Protein AF-A0A292S6T3-F1 (afdb_monomer_lite)

Sequence (82 aa):
MPLCEYIKRHPKIPKYMQIYIDDIIREIHNGNMPGNETYPYKIKKKLFEESHGRIMISLSGYEYSEEEAALAVEAYEKRWET

Foldseek 3Di:
DQPLVVCVVPVCVLVVVQVVLVVVLVCVVVVVDFLCLLVSVVCQVVCCVSNVNSRHYDPVVHPDDNVRSVVRNVVVVVVVVD

pLDDT: mean 94.65, std 5.46, range [56.34, 98.19]

Radius of gyration: 14.8 Å; chains: 1; bounding box: 34×22×43 Å

Secondary structure (DSSP, 8-state):
--HHHHHHH-TTHHHHHHHHHHHHHHHHHTTSSTT-TTHHHHHHHHHHHHTTTS-----TT--S-HHHHHHHHHHHHHHT--

Structure (mmCIF, N/CA/C/O backbone):
data_AF-A0A292S6T3-F1
#
_entry.id   AF-A0A292S6T3-F1
#
loop_
_atom_site.group_PDB
_atom_site.id
_atom_site.type_symbol
_atom_site.label_atom_id
_atom_site.label_alt_id
_atom_site.label_comp_id
_atom_site.label_asym_id
_atom_site.label_entit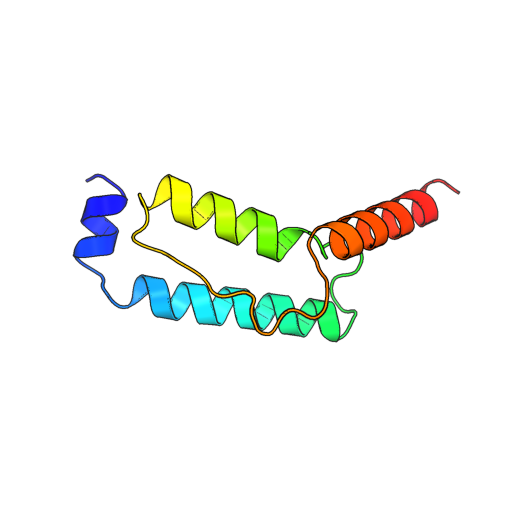y_id
_atom_site.label_seq_id
_atom_site.pdbx_PDB_ins_code
_atom_site.Cartn_x
_atom_site.Cartn_y
_atom_site.Cartn_z
_atom_site.occupancy
_atom_site.B_iso_or_equiv
_atom_site.auth_seq_id
_atom_site.auth_comp_id
_atom_site.auth_asym_id
_atom_site.auth_atom_id
_atom_site.pdbx_PDB_model_num
ATOM 1 N N . MET A 1 1 ? -22.732 10.220 8.603 1.00 83.56 1 MET A N 1
ATOM 2 C CA . MET A 1 1 ? -21.818 9.539 9.550 1.00 83.56 1 MET A CA 1
ATOM 3 C C . MET A 1 1 ? -20.403 9.696 9.011 1.00 83.56 1 MET A C 1
ATOM 5 O O . MET A 1 1 ? -20.228 9.362 7.847 1.00 83.56 1 MET A O 1
ATOM 9 N N . PRO A 1 2 ? -19.434 10.236 9.772 1.00 88.62 2 PRO A N 1
ATOM 10 C CA . PRO A 1 2 ? -18.045 10.346 9.316 1.00 88.62 2 PRO A CA 1
ATOM 11 C C . PRO A 1 2 ? -17.422 8.973 9.027 1.00 88.62 2 PRO A C 1
ATOM 13 O O . PRO A 1 2 ? -17.726 8.006 9.730 1.00 88.62 2 PRO A O 1
ATOM 16 N N . LEU A 1 3 ? -16.524 8.890 8.038 1.00 86.19 3 LEU A N 1
ATOM 17 C CA . LEU A 1 3 ? -15.847 7.641 7.659 1.00 86.19 3 LEU A CA 1
ATOM 18 C C . LEU A 1 3 ? -15.123 6.999 8.853 1.00 86.19 3 LEU A C 1
ATOM 20 O O . LEU A 1 3 ? -15.240 5.798 9.083 1.00 86.19 3 LEU A O 1
ATOM 24 N N . CYS A 1 4 ? -14.443 7.803 9.670 1.00 88.12 4 CYS A N 1
ATOM 25 C CA . CYS A 1 4 ? -13.725 7.332 10.852 1.00 88.12 4 CYS A CA 1
ATOM 26 C C . CYS A 1 4 ? -14.648 6.667 11.900 1.00 88.12 4 CYS A C 1
ATOM 28 O O . CYS A 1 4 ? -14.269 5.667 12.517 1.00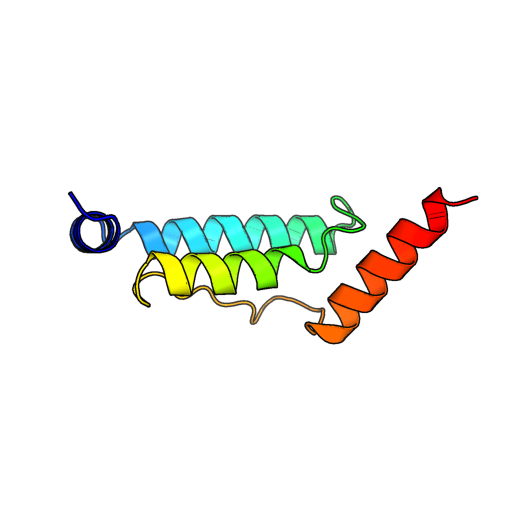 88.12 4 CYS A O 1
ATOM 30 N N . GLU A 1 5 ? -15.877 7.166 12.061 1.00 92.12 5 GLU A N 1
ATOM 31 C CA . GLU A 1 5 ? -16.894 6.584 12.946 1.00 92.12 5 GLU A CA 1
ATOM 32 C C . GLU A 1 5 ? -17.502 5.315 12.350 1.00 92.12 5 GLU A C 1
ATOM 34 O O . GLU A 1 5 ? -17.762 4.351 13.072 1.00 92.12 5 GLU A O 1
ATOM 39 N N . TYR A 1 6 ? -17.677 5.274 11.028 1.00 93.75 6 TYR A N 1
ATOM 40 C CA . TYR A 1 6 ? -18.100 4.060 10.340 1.00 93.75 6 TYR A CA 1
ATOM 41 C C . TYR A 1 6 ? -17.060 2.943 10.497 1.00 93.75 6 TYR A C 1
ATOM 43 O O . TYR A 1 6 ? -17.415 1.836 10.900 1.00 93.75 6 TYR A O 1
ATOM 51 N N . ILE A 1 7 ? -15.774 3.237 10.276 1.00 93.56 7 ILE A N 1
ATOM 52 C CA . ILE A 1 7 ? -14.678 2.266 10.427 1.00 93.56 7 ILE A CA 1
ATOM 53 C C . ILE A 1 7 ? -14.596 1.746 11.864 1.00 93.56 7 ILE A C 1
ATOM 55 O O . ILE A 1 7 ? -14.450 0.544 12.075 1.00 93.56 7 ILE A O 1
ATOM 59 N N . LYS A 1 8 ? -14.777 2.619 12.862 1.00 92.12 8 LYS A N 1
ATOM 60 C CA . LYS A 1 8 ? -14.802 2.227 14.280 1.00 92.12 8 LYS A CA 1
ATOM 61 C C . LYS A 1 8 ? -15.888 1.187 14.588 1.00 92.12 8 LYS A C 1
ATOM 63 O O . LYS A 1 8 ? -15.674 0.308 15.416 1.00 92.12 8 LYS A O 1
ATOM 68 N N . ARG A 1 9 ? -17.041 1.266 13.916 1.00 96.31 9 ARG A N 1
ATOM 69 C CA . ARG A 1 9 ? -18.151 0.305 14.061 1.00 96.31 9 ARG A CA 1
ATOM 70 C C . ARG A 1 9 ? -17.935 -0.996 13.280 1.00 96.31 9 ARG A C 1
ATOM 72 O O . ARG A 1 9 ? -18.643 -1.966 13.527 1.00 96.31 9 ARG A O 1
ATOM 79 N N . HIS A 1 10 ? -16.960 -1.035 12.372 1.00 96.19 10 HIS A N 1
ATOM 80 C CA . HIS A 1 10 ? -16.685 -2.168 11.488 1.00 96.19 10 HIS A CA 1
ATOM 81 C C . HIS A 1 10 ? -15.209 -2.595 11.596 1.00 96.19 10 HIS A C 1
ATOM 83 O O . HIS A 1 10 ? -14.423 -2.382 10.669 1.00 96.19 10 HIS A O 1
ATOM 89 N N . PRO A 1 11 ? -14.813 -3.263 12.697 1.00 92.56 11 PRO A N 1
ATOM 90 C CA . PRO A 1 11 ? -13.409 -3.572 12.994 1.00 92.56 11 PRO A CA 1
ATOM 91 C C . PRO A 1 11 ? -12.749 -4.547 12.005 1.00 92.56 11 PRO A C 1
ATOM 93 O O . PRO A 1 11 ? -11.540 -4.740 12.046 1.00 92.56 11 PRO A O 1
ATOM 96 N N . LYS A 1 12 ? -13.517 -5.166 11.099 1.00 96.88 12 LYS A N 1
ATOM 97 C CA . LYS A 1 12 ? -12.979 -6.035 10.042 1.00 96.88 12 LYS A CA 1
ATOM 98 C C . LYS A 1 12 ? -12.420 -5.262 8.843 1.00 96.88 12 LYS A C 1
ATOM 100 O O . LYS A 1 12 ? -11.687 -5.853 8.058 1.00 96.88 12 LYS A O 1
ATOM 105 N N . ILE A 1 13 ? -12.741 -3.973 8.692 1.00 95.94 13 ILE A N 1
ATOM 106 C CA . ILE A 1 13 ? -12.297 -3.168 7.542 1.00 95.94 13 ILE A CA 1
ATOM 107 C C . ILE A 1 13 ? -10.768 -3.175 7.389 1.00 95.94 13 ILE A C 1
ATOM 109 O O . ILE A 1 13 ? -10.320 -3.515 6.297 1.00 95.94 13 ILE A O 1
ATOM 113 N N . PRO A 1 14 ? -9.949 -2.910 8.432 1.00 95.38 14 PRO A N 1
ATOM 114 C CA . PRO A 1 14 ? -8.492 -2.948 8.290 1.00 95.38 14 PRO A CA 1
ATOM 115 C C . PRO A 1 14 ? -7.966 -4.289 7.761 1.00 95.38 14 PRO A C 1
ATOM 117 O O . PRO A 1 14 ? -7.113 -4.303 6.881 1.00 95.38 14 PRO A O 1
ATOM 120 N N . LYS A 1 15 ? -8.534 -5.416 8.220 1.00 97.00 15 LYS A N 1
ATOM 121 C CA . LYS A 1 15 ? -8.173 -6.756 7.729 1.00 97.00 15 LYS A CA 1
ATOM 122 C C . LYS A 1 15 ? -8.451 -6.903 6.232 1.00 97.00 15 LYS A C 1
ATOM 124 O O . LYS A 1 15 ? -7.607 -7.410 5.506 1.00 97.00 15 LYS A O 1
ATOM 129 N N . TYR A 1 16 ? -9.629 -6.487 5.772 1.00 97.69 16 TYR A N 1
ATOM 130 C CA . TYR A 1 16 ? -9.979 -6.596 4.353 1.00 97.69 16 TYR A CA 1
ATOM 131 C C . TYR A 1 16 ? -9.164 -5.645 3.473 1.00 97.69 16 TYR A C 1
ATOM 133 O O . TYR A 1 16 ? -8.828 -6.007 2.353 1.00 97.69 16 TYR A O 1
ATOM 141 N N . MET A 1 17 ? -8.795 -4.469 3.987 1.00 97.12 17 MET A N 1
ATOM 142 C CA . MET A 1 17 ? -7.883 -3.560 3.287 1.00 97.12 17 MET A CA 1
ATOM 143 C C . MET A 1 17 ? -6.470 -4.139 3.170 1.00 97.12 17 MET A C 1
ATOM 145 O O . MET A 1 17 ? -5.835 -3.951 2.138 1.00 97.12 17 MET A O 1
ATOM 149 N N . GLN A 1 18 ? -5.998 -4.875 4.185 1.00 97.94 18 GLN A N 1
ATOM 150 C CA . GLN A 1 18 ? -4.724 -5.589 4.093 1.00 97.94 18 GLN A CA 1
ATOM 151 C C . GLN A 1 18 ? -4.779 -6.694 3.027 1.00 97.94 18 GLN A C 1
ATOM 153 O O . GLN A 1 18 ? -3.911 -6.742 2.171 1.00 97.94 18 GLN A O 1
ATOM 158 N N . ILE A 1 19 ? -5.834 -7.518 3.014 1.00 97.94 19 ILE A N 1
ATOM 159 C CA . ILE A 1 19 ? -6.005 -8.562 1.984 1.00 97.94 19 ILE A CA 1
ATOM 160 C C . ILE A 1 19 ? -5.987 -7.947 0.579 1.00 97.94 19 ILE A C 1
ATOM 162 O O . ILE A 1 19 ? -5.292 -8.439 -0.301 1.00 97.94 19 ILE A O 1
ATOM 166 N N . TYR A 1 20 ? -6.705 -6.837 0.392 1.00 97.06 20 TYR A N 1
ATOM 167 C CA . TYR A 1 20 ? -6.715 -6.115 -0.876 1.00 97.06 20 TYR A CA 1
ATOM 168 C C . TYR A 1 20 ? -5.316 -5.647 -1.301 1.00 97.06 20 TYR A C 1
ATOM 170 O O . TYR A 1 20 ? -4.939 -5.846 -2.453 1.00 97.06 20 TYR A O 1
ATOM 178 N N . ILE A 1 21 ? -4.535 -5.033 -0.400 1.00 97.75 21 ILE A N 1
ATOM 179 C CA . ILE A 1 21 ? -3.197 -4.555 -0.776 1.00 97.75 21 ILE A CA 1
ATOM 180 C C . ILE A 1 21 ? -2.214 -5.708 -1.003 1.00 97.75 21 ILE A C 1
ATOM 182 O O . ILE A 1 21 ? -1.387 -5.609 -1.903 1.00 97.75 21 ILE A O 1
ATOM 186 N N . ASP A 1 22 ? -2.333 -6.805 -0.252 1.00 98.00 22 ASP A N 1
ATOM 187 C CA . ASP A 1 22 ? -1.506 -8.002 -0.433 1.00 98.00 22 ASP A CA 1
ATOM 188 C C . ASP A 1 22 ? -1.753 -8.640 -1.809 1.00 98.00 22 ASP A C 1
ATOM 190 O O . ASP A 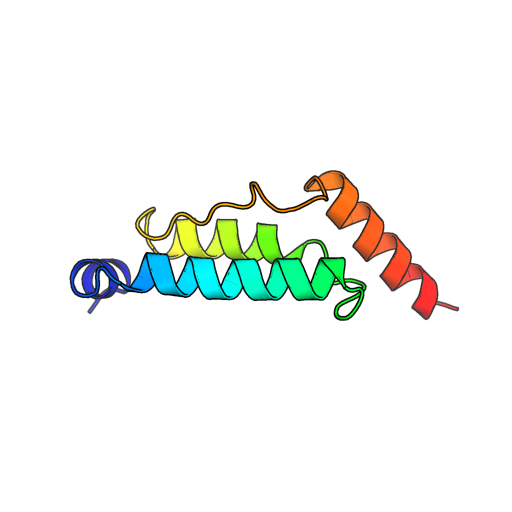1 22 ? -0.809 -9.053 -2.482 1.00 98.00 22 ASP A O 1
ATOM 194 N N . ASP A 1 23 ? -3.012 -8.670 -2.261 1.00 97.75 23 ASP A N 1
ATOM 195 C CA . ASP A 1 23 ? -3.359 -9.132 -3.605 1.00 97.75 23 ASP A CA 1
ATOM 196 C C . ASP A 1 23 ? -2.732 -8.234 -4.683 1.00 97.75 23 ASP A C 1
ATOM 198 O O . ASP A 1 23 ? -2.130 -8.749 -5.621 1.00 97.75 23 ASP A O 1
ATOM 202 N N . ILE A 1 24 ? -2.790 -6.906 -4.531 1.00 97.19 24 ILE A N 1
ATOM 203 C CA . ILE A 1 24 ? -2.148 -5.976 -5.477 1.00 97.19 24 ILE A CA 1
ATOM 204 C C . ILE A 1 24 ? -0.627 -6.153 -5.501 1.00 97.19 24 ILE A C 1
ATOM 206 O O . ILE A 1 24 ? -0.031 -6.173 -6.576 1.00 97.19 24 ILE A O 1
ATOM 210 N N . ILE A 1 25 ? 0.004 -6.304 -4.335 1.00 97.69 25 ILE A N 1
ATOM 211 C CA . ILE A 1 25 ? 1.442 -6.578 -4.231 1.00 97.69 25 ILE A CA 1
ATOM 212 C C . ILE A 1 25 ? 1.795 -7.845 -5.015 1.00 97.69 25 ILE A C 1
ATOM 214 O O . ILE A 1 25 ? 2.705 -7.814 -5.841 1.00 97.69 25 ILE A O 1
ATOM 218 N N . ARG A 1 26 ? 1.029 -8.926 -4.827 1.00 98.19 26 ARG A N 1
ATOM 219 C CA . ARG A 1 26 ? 1.229 -10.181 -5.560 1.00 98.19 26 ARG A CA 1
ATOM 220 C C . ARG A 1 26 ? 1.110 -9.989 -7.073 1.00 98.19 26 ARG A C 1
ATOM 222 O O . ARG A 1 26 ? 1.924 -10.531 -7.812 1.00 98.19 26 ARG A O 1
ATOM 229 N N . GLU A 1 27 ? 0.122 -9.234 -7.547 1.00 98.06 27 GLU A N 1
ATOM 230 C CA . GLU A 1 27 ? -0.044 -8.983 -8.985 1.00 98.06 27 GLU A CA 1
ATOM 231 C C . GLU A 1 27 ? 1.100 -8.148 -9.578 1.00 98.06 27 GLU A C 1
ATOM 233 O O . GLU A 1 27 ? 1.541 -8.421 -10.696 1.00 98.06 27 GLU A O 1
ATOM 238 N N . ILE A 1 28 ? 1.626 -7.176 -8.828 1.00 97.31 28 ILE A N 1
ATOM 239 C CA . ILE A 1 28 ? 2.814 -6.410 -9.230 1.00 97.31 28 ILE A CA 1
ATOM 240 C C . ILE A 1 28 ? 4.033 -7.335 -9.321 1.00 97.31 28 ILE A C 1
ATOM 242 O O . ILE A 1 28 ? 4.724 -7.331 -10.336 1.00 97.31 28 ILE A O 1
ATOM 246 N N . HIS A 1 29 ? 4.265 -8.175 -8.310 1.00 97.25 29 HIS A N 1
ATOM 247 C CA . HIS A 1 29 ? 5.380 -9.133 -8.301 1.00 97.25 29 HIS A CA 1
ATOM 248 C C . HIS A 1 29 ? 5.295 -10.172 -9.416 1.00 97.25 29 HIS A C 1
ATOM 250 O O . HIS A 1 29 ? 6.311 -10.550 -9.992 1.00 97.25 29 HIS A O 1
ATOM 256 N N . ASN A 1 30 ? 4.083 -10.584 -9.781 1.00 97.50 30 ASN A N 1
ATOM 257 C CA . ASN A 1 30 ? 3.849 -11.465 -10.923 1.00 97.50 30 ASN A CA 1
ATOM 258 C C . ASN A 1 30 ? 4.040 -10.764 -12.282 1.00 97.50 30 ASN A C 1
ATOM 260 O O . ASN A 1 30 ? 3.937 -11.418 -13.319 1.00 97.50 30 ASN A O 1
ATOM 264 N N . GLY A 1 31 ? 4.287 -9.449 -12.305 1.00 95.69 31 GLY A N 1
ATOM 265 C CA . GLY A 1 31 ? 4.427 -8.663 -13.531 1.00 95.69 31 GLY A CA 1
ATOM 266 C C . GLY A 1 31 ? 3.104 -8.396 -14.255 1.00 95.69 31 GLY A C 1
ATOM 267 O O . GLY A 1 31 ? 3.117 -8.000 -15.419 1.00 95.69 31 GLY A O 1
ATOM 268 N N . ASN A 1 32 ? 1.960 -8.592 -13.590 1.00 97.44 32 ASN A N 1
ATOM 269 C CA . ASN A 1 32 ? 0.630 -8.407 -14.180 1.00 97.44 32 ASN A CA 1
ATOM 270 C C . ASN A 1 32 ? 0.173 -6.940 -14.181 1.00 97.44 32 ASN A C 1
ATOM 272 O O . ASN A 1 32 ? -0.788 -6.591 -14.866 1.00 97.44 32 ASN A O 1
ATOM 276 N N . MET A 1 33 ? 0.851 -6.074 -13.421 1.00 95.44 33 MET A N 1
ATOM 277 C CA . MET A 1 33 ? 0.522 -4.650 -13.288 1.00 95.44 33 MET A CA 1
ATOM 278 C C . MET A 1 33 ? 1.744 -3.733 -13.502 1.00 95.44 33 MET A C 1
ATOM 280 O O . MET A 1 33 ? 2.033 -2.905 -12.636 1.00 95.44 33 MET A O 1
ATOM 284 N N . PRO A 1 34 ? 2.469 -3.838 -14.632 1.00 94.31 34 PRO A N 1
ATOM 285 C CA . PRO A 1 34 ? 3.649 -3.009 -14.874 1.00 94.31 34 PRO A CA 1
ATOM 286 C C . PRO A 1 34 ? 3.281 -1.518 -14.900 1.00 94.31 34 PRO A C 1
ATOM 288 O O . PRO A 1 34 ? 2.212 -1.145 -15.393 1.00 94.31 34 PRO A O 1
ATOM 291 N N . GLY A 1 35 ? 4.143 -0.669 -14.342 1.00 95.19 35 GLY A N 1
ATOM 292 C CA . GLY A 1 35 ? 3.897 0.773 -14.228 1.00 95.19 35 GLY A CA 1
ATOM 293 C C . GLY A 1 35 ? 2.977 1.165 -13.066 1.00 95.19 35 GLY A C 1
ATOM 294 O O . GLY A 1 35 ? 2.582 2.325 -12.948 1.00 95.19 35 GLY A O 1
ATOM 295 N N . ASN A 1 36 ? 2.615 0.220 -12.193 1.00 97.00 36 ASN A N 1
ATOM 296 C CA . ASN A 1 36 ? 1.792 0.472 -11.005 1.00 97.00 36 ASN A CA 1
ATOM 297 C C . ASN A 1 36 ? 2.559 0.267 -9.694 1.00 97.00 36 ASN A C 1
ATOM 299 O O . ASN A 1 36 ? 1.958 0.208 -8.622 1.00 97.00 36 ASN A O 1
ATOM 303 N N . GLU A 1 37 ? 3.886 0.217 -9.743 1.00 97.88 37 GLU A N 1
ATOM 304 C CA . GLU A 1 37 ? 4.736 -0.140 -8.610 1.00 97.88 37 GLU A CA 1
ATOM 305 C C . GLU A 1 37 ? 4.619 0.878 -7.455 1.00 97.88 37 GLU A C 1
ATOM 307 O O . GLU A 1 37 ? 4.803 0.547 -6.286 1.00 97.88 37 GLU A O 1
ATOM 312 N N . THR A 1 38 ? 4.232 2.125 -7.732 1.00 97.69 38 THR A N 1
ATOM 313 C CA . THR A 1 38 ? 3.989 3.141 -6.685 1.00 97.69 38 THR A CA 1
ATOM 314 C C . THR A 1 38 ? 2.610 3.037 -6.022 1.00 97.69 38 THR A C 1
ATOM 316 O O . THR A 1 38 ? 2.339 3.722 -5.030 1.00 97.69 38 THR A O 1
ATOM 319 N N . TYR A 1 39 ? 1.702 2.211 -6.549 1.00 97.56 39 TYR A N 1
ATOM 320 C CA . TYR A 1 39 ? 0.320 2.129 -6.076 1.00 97.56 39 TYR A CA 1
ATOM 321 C C . TYR A 1 39 ? 0.189 1.693 -4.605 1.00 97.56 39 TYR A C 1
ATOM 323 O O . TYR A 1 39 ? -0.566 2.351 -3.876 1.00 97.56 39 TYR A O 1
ATOM 331 N N . PRO A 1 40 ? 0.935 0.682 -4.103 1.00 97.88 40 PRO A N 1
ATOM 332 C CA . PRO A 1 40 ? 0.831 0.277 -2.702 1.00 97.88 40 PRO A CA 1
ATOM 333 C C . PRO A 1 40 ? 1.143 1.413 -1.715 1.00 97.88 40 PRO A C 1
ATOM 335 O O . PRO A 1 40 ? 0.431 1.594 -0.722 1.00 97.88 40 PRO A O 1
ATOM 338 N N . TYR A 1 41 ? 2.138 2.248 -2.027 1.00 98.06 41 TYR A N 1
ATOM 339 C CA . TYR A 1 41 ? 2.495 3.430 -1.237 1.00 98.06 41 TYR A CA 1
ATOM 340 C C . TYR A 1 41 ? 1.401 4.503 -1.254 1.00 98.06 41 TYR A C 1
ATOM 342 O O . TYR A 1 41 ? 1.004 5.007 -0.197 1.00 98.06 41 TYR A O 1
ATOM 350 N N . LYS A 1 42 ? 0.844 4.801 -2.437 1.00 97.50 42 LYS A N 1
ATOM 351 C CA . LYS A 1 42 ? -0.257 5.768 -2.602 1.00 97.50 42 LYS A CA 1
ATOM 352 C C . LYS A 1 42 ? -1.481 5.369 -1.773 1.00 97.50 42 LYS A C 1
ATOM 354 O O . LYS A 1 42 ? -2.039 6.200 -1.054 1.00 97.50 42 LYS A O 1
ATOM 359 N N . ILE A 1 43 ? -1.869 4.094 -1.826 1.00 97.00 43 ILE A N 1
ATOM 360 C CA . ILE A 1 43 ? -3.009 3.573 -1.063 1.00 97.00 43 ILE A CA 1
ATOM 361 C C . ILE A 1 43 ? -2.730 3.568 0.437 1.00 97.00 43 ILE A C 1
ATOM 363 O O . ILE A 1 43 ? -3.592 4.001 1.202 1.00 97.00 43 ILE A O 1
ATOM 367 N N . LYS A 1 44 ? -1.527 3.165 0.870 1.00 97.00 44 LYS A N 1
ATOM 368 C CA . LYS A 1 44 ? -1.133 3.225 2.285 1.00 97.00 44 LYS A CA 1
ATOM 369 C C . LYS A 1 44 ? -1.318 4.618 2.862 1.00 97.00 44 LYS A C 1
ATOM 371 O O . LYS A 1 44 ? -1.975 4.770 3.892 1.00 97.00 44 LYS A O 1
ATOM 376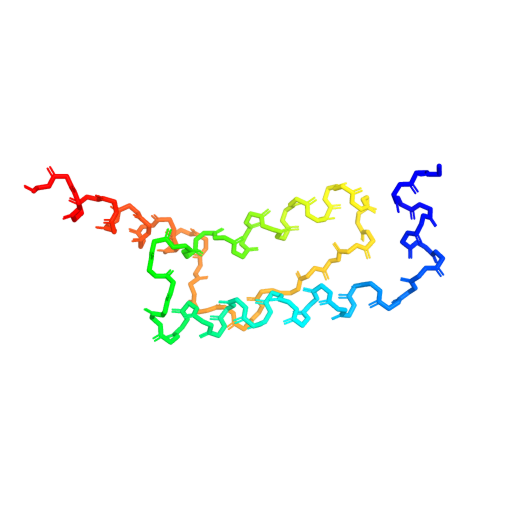 N N . LYS A 1 45 ? -0.767 5.625 2.181 1.00 97.62 45 LYS A N 1
ATOM 377 C CA . LYS A 1 45 ? -0.861 7.023 2.601 1.00 97.62 45 LYS A CA 1
ATOM 378 C C . LYS A 1 45 ? -2.316 7.488 2.647 1.00 97.62 45 LYS A C 1
ATOM 380 O O . LYS A 1 45 ? -2.774 7.964 3.684 1.00 97.62 45 LYS A O 1
ATOM 385 N N . LYS A 1 46 ? -3.065 7.276 1.560 1.00 96.38 46 LYS A N 1
ATOM 386 C CA . LYS A 1 46 ? -4.448 7.753 1.445 1.00 96.38 46 LYS A CA 1
ATOM 387 C C . LYS A 1 46 ? -5.378 7.112 2.477 1.00 96.38 46 LYS A C 1
ATOM 389 O O . LYS A 1 46 ? -6.169 7.813 3.100 1.00 96.38 46 LYS A O 1
ATOM 394 N N . LEU A 1 47 ? -5.271 5.799 2.695 1.00 95.12 47 LEU A N 1
ATOM 395 C CA . LEU A 1 47 ? -6.082 5.097 3.693 1.00 95.12 47 LEU A CA 1
ATOM 396 C C . LEU A 1 47 ? -5.751 5.551 5.113 1.00 95.12 47 LEU A C 1
ATOM 398 O O . LEU A 1 47 ? -6.668 5.730 5.914 1.00 95.12 47 LEU A O 1
ATOM 402 N N . PHE A 1 48 ? -4.475 5.767 5.429 1.00 96.25 48 PHE A N 1
ATOM 403 C CA . PHE A 1 48 ? -4.074 6.272 6.738 1.00 96.25 48 PHE A CA 1
ATOM 404 C C . PHE A 1 48 ? -4.656 7.668 7.007 1.00 96.25 48 PHE A C 1
ATOM 406 O O . PHE A 1 48 ? -5.265 7.882 8.057 1.00 96.25 48 PHE A O 1
ATOM 413 N N . GLU A 1 49 ? -4.536 8.586 6.046 1.00 95.81 49 GLU A N 1
ATOM 414 C CA . GLU A 1 49 ? -5.043 9.960 6.145 1.00 95.81 49 GLU A CA 1
ATOM 415 C C . GLU A 1 49 ? -6.575 9.996 6.290 1.00 95.81 49 GLU A C 1
ATOM 417 O O . GLU A 1 49 ? -7.088 10.499 7.289 1.00 95.81 49 GLU A O 1
ATOM 422 N N . GLU A 1 50 ? -7.316 9.388 5.358 1.00 93.25 50 GLU A N 1
ATOM 423 C CA . GLU A 1 50 ? -8.791 9.430 5.320 1.00 93.25 50 GLU A CA 1
ATOM 424 C C . GLU A 1 50 ? -9.441 8.688 6.498 1.00 93.25 50 GLU A C 1
ATOM 426 O O . GLU A 1 50 ? -10.519 9.045 6.980 1.00 93.25 50 GLU A O 1
ATOM 431 N N . SER A 1 51 ? -8.783 7.641 7.000 1.00 93.56 51 SER A N 1
ATOM 432 C CA . SER A 1 51 ? -9.266 6.892 8.163 1.00 93.56 51 SER A CA 1
ATOM 433 C C . SER A 1 51 ? -8.848 7.506 9.502 1.00 93.56 51 SER A C 1
ATOM 435 O O . SER A 1 51 ? -9.233 6.985 10.557 1.00 93.56 51 SER A O 1
ATOM 437 N N . HIS A 1 52 ? -8.071 8.595 9.485 1.00 93.50 52 HIS A N 1
ATOM 438 C CA . HIS A 1 52 ? -7.454 9.197 10.667 1.00 93.50 52 HIS A CA 1
ATOM 439 C C . HIS A 1 52 ? -6.688 8.137 11.484 1.00 93.50 52 HIS A C 1
ATOM 441 O O . HIS A 1 52 ? -6.948 7.944 12.676 1.00 93.50 52 HIS A O 1
ATOM 447 N N . GLY A 1 53 ? -5.823 7.376 10.808 1.00 94.19 53 GLY A N 1
ATOM 448 C CA . GLY A 1 53 ? -4.957 6.348 11.392 1.00 94.19 53 GLY A CA 1
ATOM 449 C C . GLY A 1 53 ? -5.635 5.031 11.781 1.00 94.19 53 GLY A C 1
ATOM 450 O O . GLY A 1 53 ? -4.987 4.164 12.360 1.00 94.19 53 GLY A O 1
ATOM 451 N N . ARG A 1 54 ? -6.928 4.840 11.483 1.00 94.31 54 ARG A N 1
ATOM 452 C CA . ARG A 1 54 ? -7.658 3.599 11.826 1.00 94.31 54 ARG A CA 1
ATOM 453 C C . ARG A 1 54 ? -7.361 2.444 10.873 1.00 94.31 54 ARG A C 1
ATOM 455 O O . ARG A 1 54 ? -7.522 1.287 11.251 1.00 94.31 54 ARG A O 1
ATOM 462 N N . ILE A 1 55 ? -6.975 2.755 9.640 1.00 95.88 55 ILE A N 1
ATOM 463 C CA . ILE A 1 55 ? -6.527 1.790 8.642 1.00 95.88 55 ILE A CA 1
ATOM 464 C C . ILE A 1 55 ? -5.033 2.020 8.450 1.00 95.88 55 ILE A C 1
ATOM 466 O O . ILE A 1 55 ? -4.614 3.002 7.843 1.00 95.88 55 ILE A O 1
ATOM 470 N N . MET A 1 56 ? -4.239 1.101 8.988 1.00 95.38 56 MET A N 1
ATOM 471 C CA . MET A 1 56 ? -2.792 1.085 8.836 1.00 95.38 56 MET A CA 1
ATOM 472 C C . MET A 1 56 ? -2.414 -0.204 8.118 1.00 95.38 56 MET A C 1
ATOM 474 O O . MET A 1 56 ? -2.465 -1.278 8.713 1.00 95.38 56 MET A O 1
ATOM 478 N N . ILE A 1 57 ? -2.083 -0.088 6.834 1.00 95.69 57 ILE A N 1
ATOM 479 C CA . ILE A 1 57 ? -1.662 -1.233 6.026 1.00 95.69 57 ILE A CA 1
ATOM 480 C C . ILE A 1 57 ? -0.146 -1.422 6.109 1.00 95.69 57 ILE A C 1
ATOM 482 O O . ILE A 1 57 ? 0.623 -0.451 6.131 1.00 95.69 57 ILE A O 1
ATOM 486 N N . SER A 1 58 ? 0.277 -2.680 6.148 1.00 96.75 58 SER A N 1
ATOM 487 C CA . SER A 1 58 ? 1.677 -3.067 6.038 1.00 96.75 58 SER A CA 1
ATOM 488 C C . SER A 1 58 ? 2.063 -3.241 4.574 1.00 96.75 58 SER A C 1
ATOM 490 O O . SER A 1 58 ? 1.295 -3.796 3.794 1.00 96.75 58 SER A O 1
ATOM 492 N N . LEU A 1 59 ? 3.275 -2.800 4.235 1.00 97.06 59 LEU A N 1
ATOM 493 C CA . LEU A 1 59 ? 3.942 -3.078 2.957 1.00 97.06 59 LEU A CA 1
ATOM 494 C C . LEU A 1 59 ? 5.214 -3.911 3.176 1.00 97.06 59 LEU A C 1
ATOM 496 O O . LEU A 1 59 ? 6.109 -3.899 2.349 1.00 97.06 59 LEU A O 1
ATOM 500 N N . SER A 1 60 ? 5.332 -4.608 4.310 1.00 94.38 60 SER A N 1
ATOM 501 C CA . SER A 1 60 ? 6.531 -5.393 4.646 1.00 94.38 60 SER A CA 1
ATOM 502 C C . SER A 1 60 ? 6.822 -6.528 3.664 1.00 94.38 60 SER A C 1
ATOM 504 O O . SER A 1 60 ? 7.951 -6.994 3.602 1.00 94.38 60 SER A O 1
ATOM 506 N N . GLY A 1 61 ? 5.804 -6.997 2.940 1.00 92.31 61 GLY A N 1
ATOM 507 C CA . GLY A 1 61 ? 5.955 -7.987 1.876 1.00 92.31 61 GLY A CA 1
ATOM 508 C C . GLY A 1 61 ? 6.249 -7.376 0.509 1.00 92.31 61 GLY A C 1
ATOM 509 O O . GLY A 1 61 ? 6.279 -8.119 -0.459 1.00 92.31 61 GLY A O 1
ATOM 510 N N . TYR A 1 62 ? 6.408 -6.052 0.401 1.00 97.38 62 TYR A N 1
ATOM 511 C CA . TYR A 1 62 ? 6.673 -5.395 -0.871 1.00 97.38 62 TYR A CA 1
ATOM 512 C C . TYR A 1 62 ? 8.176 -5.303 -1.136 1.00 97.38 62 TYR A C 1
ATOM 514 O O . TYR A 1 62 ? 8.925 -4.791 -0.311 1.00 97.38 62 TYR A O 1
ATOM 522 N N . GLU A 1 63 ? 8.597 -5.835 -2.281 1.00 94.81 63 GLU A N 1
ATOM 523 C CA . GLU A 1 63 ? 10.014 -5.956 -2.659 1.00 94.81 63 GLU A CA 1
ATOM 524 C C . GLU A 1 63 ? 10.653 -4.632 -3.080 1.00 94.81 63 GLU A C 1
ATOM 526 O O . GLU A 1 63 ? 11.856 -4.464 -2.914 1.00 94.81 63 GLU A O 1
ATOM 531 N N . TYR A 1 64 ? 9.860 -3.691 -3.594 1.00 94.62 64 TYR A N 1
ATOM 532 C CA . TYR A 1 64 ? 10.353 -2.375 -3.976 1.00 94.62 64 TYR A CA 1
ATOM 533 C C . TYR A 1 64 ? 10.317 -1.436 -2.780 1.00 94.62 64 TYR A C 1
ATOM 535 O O . TYR A 1 64 ? 9.292 -1.327 -2.107 1.00 94.62 64 TYR A O 1
ATOM 543 N N . SER A 1 65 ? 11.398 -0.692 -2.572 1.00 96.88 65 SER A N 1
ATOM 544 C CA . SER A 1 65 ? 11.336 0.579 -1.855 1.00 96.88 65 SER A CA 1
ATOM 545 C C . SER A 1 65 ? 10.491 1.603 -2.627 1.00 96.88 65 SER A C 1
ATOM 547 O O . SER A 1 65 ? 10.182 1.433 -3.808 1.00 96.88 65 SER A O 1
ATOM 549 N N . GLU A 1 66 ? 10.111 2.701 -1.971 1.00 96.50 66 GLU A N 1
ATOM 550 C CA . GLU A 1 66 ? 9.314 3.753 -2.616 1.00 96.50 66 GLU A CA 1
ATOM 551 C C . GLU A 1 66 ? 10.073 4.417 -3.778 1.00 96.50 66 GLU A C 1
ATOM 553 O O . GLU A 1 66 ? 9.474 4.737 -4.804 1.00 96.50 66 GLU A O 1
ATOM 558 N N . GLU A 1 67 ? 11.395 4.552 -3.650 1.00 97.06 67 GLU A N 1
ATOM 559 C CA . GLU A 1 67 ? 12.271 5.083 -4.699 1.00 97.06 67 GLU A CA 1
ATOM 560 C C . GLU A 1 67 ? 12.385 4.117 -5.885 1.00 97.06 67 GLU A C 1
ATOM 562 O O . GLU A 1 67 ? 12.199 4.524 -7.031 1.00 97.06 67 GLU A O 1
ATOM 567 N N . GLU A 1 68 ? 12.620 2.825 -5.633 1.00 97.38 68 GLU A N 1
ATOM 568 C CA . GLU A 1 68 ? 12.693 1.810 -6.696 1.00 97.38 68 GLU A CA 1
ATOM 569 C C . GLU A 1 68 ? 11.361 1.668 -7.435 1.00 97.38 68 GLU A C 1
ATOM 571 O O . GLU A 1 68 ? 11.338 1.553 -8.660 1.00 97.38 68 GLU A O 1
ATOM 576 N N . ALA A 1 69 ? 10.245 1.741 -6.707 1.00 96.94 69 ALA A N 1
ATOM 577 C CA . ALA A 1 69 ? 8.917 1.761 -7.296 1.00 96.94 69 ALA A CA 1
ATOM 578 C C . ALA A 1 69 ? 8.721 2.970 -8.224 1.00 96.94 69 ALA A C 1
ATOM 580 O O . ALA A 1 69 ? 8.152 2.827 -9.304 1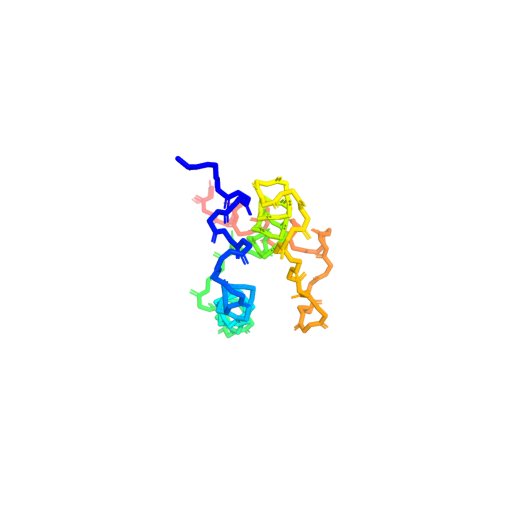.00 96.94 69 ALA A O 1
ATOM 581 N N . ALA A 1 70 ? 9.192 4.159 -7.836 1.00 97.06 70 ALA A N 1
ATOM 582 C CA . ALA A 1 70 ? 9.108 5.348 -8.683 1.00 97.06 70 ALA A CA 1
ATOM 583 C C . ALA A 1 70 ? 9.944 5.202 -9.965 1.00 97.06 70 ALA A C 1
ATOM 585 O O . ALA A 1 70 ? 9.452 5.516 -11.049 1.00 97.06 70 ALA A O 1
ATOM 586 N N . LEU A 1 71 ? 11.160 4.658 -9.854 1.00 97.19 71 LEU A N 1
ATOM 587 C CA . LEU A 1 71 ? 12.022 4.382 -11.007 1.00 97.19 71 LEU A CA 1
ATOM 588 C C . LEU A 1 71 ? 11.404 3.348 -11.961 1.00 97.19 71 LEU A C 1
ATOM 590 O O . LEU A 1 71 ? 11.490 3.513 -13.177 1.00 97.19 71 LEU A O 1
ATOM 594 N N . ALA A 1 72 ? 10.765 2.299 -11.432 1.00 95.25 72 ALA A N 1
ATOM 595 C CA . ALA A 1 72 ? 10.087 1.286 -12.240 1.00 95.25 72 ALA A CA 1
ATOM 596 C C . ALA A 1 72 ? 8.925 1.881 -13.054 1.00 95.25 72 ALA A C 1
ATOM 598 O O . ALA A 1 72 ? 8.811 1.613 -14.253 1.00 95.25 72 ALA A O 1
ATOM 599 N N . VAL A 1 73 ? 8.119 2.749 -12.431 1.00 96.06 73 VAL A N 1
ATOM 600 C CA . VAL A 1 73 ? 7.036 3.469 -13.116 1.00 96.06 73 VAL A CA 1
ATOM 601 C C . VAL A 1 73 ? 7.588 4.396 -14.199 1.00 96.06 73 VAL A C 1
ATOM 603 O O . VAL A 1 73 ? 7.120 4.343 -15.333 1.00 96.06 73 VAL A O 1
ATOM 606 N N . GLU A 1 74 ? 8.619 5.189 -13.894 1.00 95.69 74 GLU A N 1
ATOM 607 C CA . GLU A 1 74 ? 9.244 6.094 -14.869 1.00 95.69 74 GLU A CA 1
ATOM 608 C C . GLU A 1 74 ? 9.814 5.326 -16.075 1.00 95.69 74 GLU A C 1
ATOM 610 O O . GLU A 1 74 ? 9.651 5.735 -17.227 1.00 95.69 74 GLU A O 1
ATOM 615 N N . ALA A 1 75 ? 10.465 4.185 -15.832 1.00 94.00 75 ALA A N 1
ATOM 616 C CA . ALA A 1 75 ? 10.987 3.327 -16.891 1.00 94.00 75 ALA A CA 1
ATOM 617 C C . ALA A 1 75 ? 9.868 2.736 -17.766 1.00 94.00 75 ALA A C 1
ATOM 619 O O . ALA A 1 75 ? 10.030 2.631 -18.9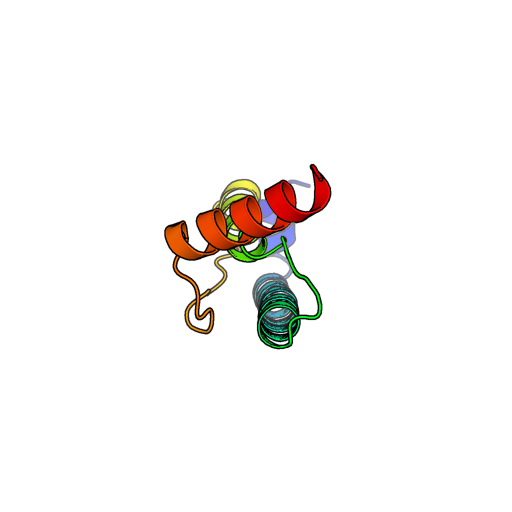85 1.00 94.00 75 ALA A O 1
ATOM 620 N N . TYR A 1 76 ? 8.733 2.366 -17.163 1.00 93.38 76 TYR A N 1
ATOM 621 C CA . TYR A 1 76 ? 7.558 1.903 -17.895 1.00 93.38 76 TYR A CA 1
ATOM 622 C C . TYR A 1 76 ? 6.953 3.011 -18.764 1.00 93.38 76 TYR A C 1
ATOM 624 O O . TYR A 1 76 ? 6.673 2.766 -19.933 1.00 93.38 76 TYR A O 1
ATOM 632 N N . GLU A 1 77 ? 6.788 4.223 -18.234 1.00 92.56 77 GLU A N 1
ATOM 633 C CA . GLU A 1 77 ? 6.225 5.360 -18.976 1.00 92.56 77 GLU A CA 1
ATOM 634 C C . GLU A 1 77 ? 7.083 5.712 -20.199 1.00 92.56 77 GLU A C 1
ATOM 636 O O . GLU A 1 77 ? 6.568 5.754 -21.317 1.00 92.56 77 GLU A O 1
ATOM 641 N N . LYS A 1 78 ? 8.408 5.818 -20.023 1.00 92.94 78 LYS A N 1
ATOM 642 C CA . LYS A 1 78 ? 9.359 6.089 -21.119 1.00 92.94 78 LYS A CA 1
ATOM 643 C C . LYS A 1 78 ? 9.303 5.062 -22.250 1.00 92.94 78 LYS A C 1
ATOM 645 O O . LYS A 1 78 ? 9.579 5.397 -23.399 1.00 92.94 78 LYS A O 1
ATOM 650 N N . ARG A 1 79 ? 8.950 3.807 -21.955 1.00 89.00 79 ARG A N 1
ATOM 651 C CA . ARG A 1 79 ? 8.826 2.740 -22.965 1.00 89.00 79 ARG A CA 1
ATOM 652 C C . ARG A 1 79 ? 7.694 2.995 -23.966 1.00 89.00 79 ARG A C 1
ATOM 654 O O . ARG A 1 79 ? 7.748 2.463 -25.070 1.00 89.00 79 ARG A O 1
ATOM 661 N N . TRP A 1 80 ? 6.674 3.758 -23.586 1.00 81.25 80 TRP A N 1
ATOM 662 C CA . TRP A 1 80 ? 5.514 4.059 -24.432 1.00 81.25 80 TRP A CA 1
ATOM 663 C C . TRP A 1 80 ? 5.605 5.422 -25.131 1.00 81.25 80 TRP A C 1
ATOM 665 O O . TRP A 1 80 ? 4.697 5.784 -25.875 1.00 81.25 80 TRP A O 1
ATOM 675 N N . GLU A 1 81 ? 6.686 6.172 -24.909 1.00 82.81 81 GLU A N 1
ATOM 676 C CA . GLU A 1 81 ? 6.948 7.460 -25.565 1.00 82.81 81 GLU A CA 1
ATOM 677 C C . GLU A 1 81 ? 7.657 7.310 -26.929 1.00 82.81 81 GLU A C 1
ATOM 679 O O . GLU A 1 81 ? 7.809 8.295 -27.652 1.00 82.81 81 GLU A O 1
ATOM 684 N N . THR A 1 82 ? 8.069 6.088 -27.292 1.00 56.34 82 THR A N 1
ATOM 685 C CA . THR A 1 82 ? 8.678 5.709 -28.585 1.00 56.34 82 THR A CA 1
ATOM 686 C C . THR A 1 82 ? 7.698 5.005 -29.505 1.00 56.34 82 THR A C 1
ATOM 688 O O . THR A 1 82 ? 7.704 5.322 -30.715 1.00 56.34 82 THR A O 1
#